Protein AF-A0A8J9RQN8-F1 (afdb_monomer)

Secondary structure (DSSP, 8-state):
-PPP--GGG-GGGHHHHHHHHHHHHHTTTGGGGTTTHHHHHHHHHHHHHHHHHHHHHHHHHHHHHHHHHHHHHHHHHHHHHHHHHHHHHHHHHHHHHHHT-

pLDDT: mean 91.81, std 8.59, range [55.53, 98.38]

Radius of gyration: 31.2 Å; Cα contacts (8 Å, |Δi|>4): 32; chains: 1; bounding box: 61×19×86 Å

Sequence (101 aa):
MHPPLHVSKHPYCKKEIEALIACHSEHALAKFIGKCNQQKWDLDACFKREKAMNRALNYAKAKEEQARFQRTLKLEQQQQQQQQQQQQQQQQQQQQQQQQQ

Mean predicted aligned error: 6.59 Å

Foldseek 3Di:
DDPQDDCVVQVQLNVLSVLLVVQCVVCVPCVVVCSSVVSVVSSVVSVVVVVVVVVVVVVVVVVVVVVVVVVVVVVVVVVVVVVVVVVVVVVVVVVVVVVVD

Solvent-accessible surface area (backbone atoms only — not comparable to full-atom values): 5679 Å² total; per-residue (Å²): 138,78,77,89,81,55,49,92,80,36,74,92,40,38,69,37,50,52,50,36,50,51,45,41,68,80,25,75,70,48,47,80,78,50,77,43,46,66,41,47,51,54,32,54,52,39,52,52,51,53,51,50,52,52,48,53,53,50,49,55,51,49,53,51,52,50,53,52,51,52,50,52,53,51,51,54,51,51,51,52,52,52,52,51,51,51,53,51,51,51,51,53,52,52,53,52,55,61,73,74,109

Structure (mmCIF, N/CA/C/O backbone):
data_AF-A0A8J9RQN8-F1
#
_entry.id   AF-A0A8J9RQN8-F1
#
loop_
_atom_site.group_PDB
_atom_site.id
_atom_site.type_symbol
_atom_site.label_atom_id
_atom_site.label_alt_id
_atom_site.label_comp_id
_atom_site.label_asym_id
_atom_site.label_entity_id
_atom_site.label_seq_id
_atom_site.pdbx_PDB_ins_code
_atom_site.Cartn_x
_atom_site.Cartn_y
_atom_site.Cartn_z
_atom_site.occupancy
_atom_site.B_iso_or_equiv
_atom_site.auth_seq_id
_atom_site.auth_comp_id
_atom_site.auth_asym_id
_atom_site.auth_atom_id
_atom_site.pdbx_PDB_model_num
ATOM 1 N N . MET A 1 1 ? 19.747 7.695 -17.993 1.00 55.53 1 MET A N 1
ATOM 2 C CA . MET A 1 1 ? 19.966 6.295 -17.569 1.00 55.53 1 MET A CA 1
ATOM 3 C C . MET A 1 1 ? 19.112 6.021 -16.340 1.00 55.53 1 MET A C 1
ATOM 5 O O . MET A 1 1 ? 19.130 6.852 -15.443 1.00 55.53 1 MET A O 1
ATOM 9 N N . HIS A 1 2 ? 18.318 4.944 -16.335 1.00 55.91 2 HIS A N 1
ATOM 10 C CA . HIS A 1 2 ? 17.524 4.512 -15.172 1.00 55.91 2 HIS A CA 1
ATOM 11 C C . HIS A 1 2 ? 18.343 3.520 -14.312 1.00 55.91 2 HIS A C 1
ATOM 13 O O . HIS A 1 2 ? 19.271 2.901 -14.839 1.00 55.91 2 HIS A O 1
ATOM 19 N N . PRO A 1 3 ? 18.021 3.336 -13.017 1.00 66.75 3 PRO A N 1
ATOM 20 C CA . PRO A 1 3 ? 18.612 2.283 -12.183 1.00 66.75 3 PRO A CA 1
ATOM 21 C C . PRO A 1 3 ? 18.346 0.879 -12.756 1.00 66.75 3 PRO A C 1
ATOM 23 O O . PRO A 1 3 ? 17.402 0.730 -13.532 1.00 66.75 3 PRO A O 1
ATOM 26 N N . PRO A 1 4 ? 19.112 -0.162 -12.380 1.00 65.94 4 PRO A N 1
ATOM 27 C CA . PRO A 1 4 ? 18.926 -1.516 -12.902 1.00 65.94 4 PRO A CA 1
ATOM 28 C C . PRO A 1 4 ? 17.466 -1.981 -12.804 1.00 65.94 4 PRO A C 1
ATOM 30 O O . PRO A 1 4 ? 16.863 -1.955 -11.728 1.00 65.94 4 PRO A O 1
ATOM 33 N N . LEU A 1 5 ? 16.893 -2.392 -13.938 1.00 76.06 5 LEU A N 1
ATOM 34 C CA . LEU A 1 5 ? 15.523 -2.900 -14.007 1.00 76.06 5 LEU A CA 1
ATOM 35 C C . LEU A 1 5 ? 15.534 -4.347 -13.537 1.00 76.06 5 LEU A C 1
ATOM 37 O O . LEU A 1 5 ? 15.922 -5.253 -14.271 1.00 76.06 5 LEU A O 1
ATOM 41 N N . HIS A 1 6 ? 15.123 -4.571 -12.296 1.00 77.81 6 HIS A N 1
ATOM 42 C CA . HIS A 1 6 ? 14.961 -5.923 -11.789 1.00 77.81 6 HIS A CA 1
ATOM 43 C C . HIS A 1 6 ? 13.655 -6.510 -12.325 1.00 77.81 6 HIS A C 1
ATOM 45 O O . HIS A 1 6 ? 12.576 -6.154 -11.855 1.00 77.81 6 HIS A O 1
ATOM 51 N N . VAL A 1 7 ? 13.756 -7.447 -13.273 1.00 80.38 7 VAL A N 1
ATOM 52 C CA . VAL A 1 7 ? 12.607 -8.181 -13.840 1.00 80.38 7 VAL A CA 1
ATOM 53 C C . VAL A 1 7 ? 11.737 -8.800 -12.739 1.00 80.38 7 VAL A C 1
ATOM 55 O O . VAL A 1 7 ? 10.514 -8.768 -12.826 1.00 80.38 7 VAL A O 1
ATOM 58 N N . SER A 1 8 ? 12.345 -9.262 -11.640 1.00 81.44 8 SER A N 1
ATOM 59 C CA . SER A 1 8 ? 11.636 -9.820 -10.479 1.00 81.44 8 SER A CA 1
ATOM 60 C C . SER A 1 8 ? 10.663 -8.844 -9.804 1.00 81.44 8 SER A C 1
ATOM 62 O O . SER A 1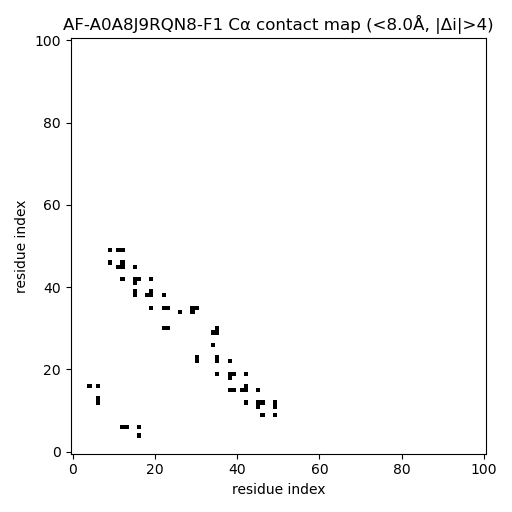 8 ? 9.776 -9.276 -9.076 1.00 81.44 8 SER A O 1
ATOM 64 N N . LYS A 1 9 ? 10.835 -7.530 -9.995 1.00 84.62 9 LYS A N 1
ATOM 65 C CA . LYS A 1 9 ? 9.955 -6.487 -9.443 1.00 84.62 9 LYS A CA 1
ATOM 66 C C . LYS A 1 9 ? 8.852 -6.059 -10.410 1.00 84.62 9 LYS A C 1
ATOM 68 O O . LYS A 1 9 ? 7.886 -5.451 -9.963 1.00 84.62 9 LYS A O 1
ATOM 73 N N . HIS A 1 10 ? 8.997 -6.394 -11.690 1.00 88.62 10 HIS A N 1
ATOM 74 C CA . HIS A 1 10 ? 8.130 -5.949 -12.776 1.00 88.62 10 HIS A CA 1
ATOM 75 C C . HIS A 1 10 ? 7.742 -7.129 -13.681 1.00 88.62 10 HIS A C 1
ATOM 77 O O . HIS A 1 10 ? 8.094 -7.146 -14.866 1.00 88.62 10 HIS A O 1
ATOM 83 N N . PRO A 1 11 ? 7.057 -8.156 -13.141 1.00 86.25 11 PRO A N 1
ATOM 84 C CA . PRO A 1 11 ? 6.770 -9.382 -13.884 1.00 86.25 11 PRO A CA 1
ATOM 85 C C . PRO A 1 11 ? 5.930 -9.125 -15.145 1.00 86.25 11 PRO A C 1
ATOM 87 O O . PRO A 1 11 ? 6.079 -9.845 -16.129 1.00 86.25 11 PRO A O 1
ATOM 90 N N . TYR A 1 12 ? 5.101 -8.075 -15.148 1.00 89.19 12 TYR A N 1
ATOM 91 C CA . TYR A 1 12 ? 4.245 -7.716 -16.282 1.00 89.19 12 TYR A CA 1
ATOM 92 C C . TYR A 1 12 ? 4.980 -6.982 -17.406 1.00 89.19 12 TYR A C 1
ATOM 94 O O . TYR A 1 12 ? 4.485 -6.963 -18.527 1.00 89.19 12 TYR A O 1
ATOM 102 N N . CYS A 1 13 ? 6.152 -6.410 -17.120 1.00 93.88 13 CYS A N 1
ATOM 103 C CA . CYS A 1 13 ? 6.946 -5.640 -18.081 1.00 93.88 13 CYS A CA 1
ATOM 104 C C . CYS A 1 13 ? 8.249 -6.345 -18.472 1.00 93.88 13 CYS A C 1
ATOM 106 O O . CYS A 1 13 ? 9.179 -5.714 -18.973 1.00 93.88 13 CYS A O 1
ATOM 108 N N . LYS A 1 14 ? 8.352 -7.659 -18.218 1.00 93.56 14 LYS A N 1
ATOM 109 C CA . LYS A 1 14 ? 9.553 -8.456 -18.505 1.00 93.56 14 LYS A CA 1
ATOM 110 C C . LYS A 1 14 ? 10.016 -8.292 -19.955 1.00 93.56 14 LYS A C 1
ATOM 112 O O . LYS A 1 14 ? 11.198 -8.063 -20.189 1.00 93.56 14 LYS A O 1
ATOM 117 N N . LYS A 1 15 ? 9.085 -8.366 -20.908 1.00 93.88 15 LYS A N 1
ATOM 118 C CA . LYS A 1 15 ? 9.378 -8.289 -22.344 1.00 93.88 15 LYS A CA 1
ATOM 119 C C . LYS A 1 15 ? 9.987 -6.936 -22.726 1.00 93.88 15 LYS A C 1
ATOM 121 O O . LYS A 1 15 ? 10.967 -6.884 -23.460 1.00 93.88 15 LYS A O 1
ATOM 126 N N . GLU A 1 16 ? 9.427 -5.845 -22.216 1.00 94.25 16 GLU A N 1
ATOM 127 C CA . GLU A 1 16 ? 9.888 -4.482 -22.477 1.00 94.25 16 GLU A CA 1
ATOM 128 C C . GLU A 1 16 ? 11.248 -4.216 -21.816 1.00 94.25 16 GLU A C 1
ATOM 130 O O . GLU A 1 16 ? 12.106 -3.554 -22.402 1.00 94.25 16 GLU A O 1
ATOM 135 N N . ILE A 1 17 ? 11.475 -4.777 -20.621 1.00 92.75 17 ILE A N 1
ATOM 136 C CA . ILE A 1 17 ? 12.769 -4.717 -19.929 1.00 92.75 17 ILE A CA 1
ATOM 137 C C . ILE A 1 17 ? 13.841 -5.442 -20.749 1.00 92.75 17 ILE A C 1
ATOM 139 O O . ILE A 1 17 ? 14.903 -4.874 -21.004 1.00 92.75 17 ILE A O 1
ATOM 143 N N . GLU A 1 18 ? 13.566 -6.672 -21.187 1.00 92.62 18 GLU A N 1
ATOM 144 C CA . GLU A 1 18 ? 14.485 -7.468 -22.006 1.00 92.62 18 GLU A CA 1
ATOM 145 C C . GLU A 1 18 ? 14.796 -6.774 -23.340 1.00 92.62 18 GLU A C 1
ATOM 147 O O . GLU A 1 18 ? 15.960 -6.709 -23.732 1.00 92.62 18 GLU A O 1
ATOM 152 N N . ALA A 1 19 ? 13.796 -6.170 -23.992 1.00 92.75 19 ALA A N 1
ATOM 153 C CA . ALA A 1 19 ? 13.984 -5.428 -25.239 1.00 92.75 19 ALA A CA 1
ATOM 154 C C . ALA A 1 19 ? 14.900 -4.202 -25.068 1.00 92.75 19 ALA A C 1
ATOM 156 O O . ALA A 1 19 ? 15.764 -3.940 -25.910 1.00 92.75 19 ALA A O 1
ATOM 157 N N . LEU A 1 20 ? 14.746 -3.455 -23.970 1.00 91.56 20 LEU A N 1
ATOM 158 C CA . LEU A 1 20 ? 15.606 -2.309 -23.683 1.00 91.56 20 LEU A CA 1
ATOM 159 C C . LEU A 1 20 ? 17.033 -2.742 -23.314 1.00 91.56 20 LEU A C 1
ATOM 161 O O . LEU A 1 20 ? 17.996 -2.111 -23.754 1.00 91.56 20 LEU A O 1
ATOM 165 N N . ILE A 1 21 ? 17.180 -3.829 -22.547 1.00 90.69 21 ILE A N 1
ATOM 166 C CA . ILE A 1 21 ? 18.490 -4.405 -22.212 1.00 90.69 21 ILE A CA 1
ATOM 167 C C . ILE A 1 21 ? 19.202 -4.874 -23.483 1.00 90.69 21 ILE A C 1
ATOM 169 O O . ILE A 1 21 ? 20.362 -4.519 -23.675 1.00 90.69 21 ILE A O 1
ATOM 173 N N . ALA A 1 22 ? 18.516 -5.597 -24.372 1.00 91.69 22 ALA A N 1
ATOM 174 C CA . ALA A 1 22 ? 19.076 -6.044 -25.645 1.00 91.69 22 ALA A CA 1
ATOM 175 C C . ALA A 1 22 ? 19.583 -4.858 -26.483 1.00 91.69 22 ALA A C 1
ATOM 177 O O . ALA A 1 22 ? 20.751 -4.836 -26.873 1.00 91.69 22 ALA A O 1
ATOM 178 N N . CYS A 1 23 ? 18.769 -3.805 -26.637 1.00 92.00 23 CYS A N 1
ATOM 179 C CA . CYS A 1 23 ? 19.177 -2.603 -27.370 1.00 92.00 23 CYS A CA 1
ATOM 180 C C . CYS A 1 23 ? 20.404 -1.920 -26.741 1.00 92.00 23 CYS A C 1
ATOM 182 O O . CYS A 1 23 ? 21.322 -1.498 -27.441 1.00 92.00 23 CYS A O 1
ATOM 184 N N . HIS A 1 24 ? 20.464 -1.823 -25.410 1.00 90.81 24 HIS A N 1
ATOM 185 C CA . HIS A 1 24 ? 21.618 -1.242 -24.720 1.00 90.81 24 HIS A CA 1
ATOM 186 C C . HIS A 1 24 ? 22.896 -2.083 -24.841 1.00 90.81 24 HIS A C 1
ATOM 188 O O . HIS A 1 24 ? 23.986 -1.500 -24.832 1.00 90.81 24 HIS A O 1
ATOM 194 N N . SER A 1 25 ? 22.771 -3.410 -24.933 1.00 89.94 25 SER A N 1
ATOM 195 C CA . SER A 1 25 ? 23.889 -4.342 -25.121 1.00 89.94 25 SER A CA 1
ATOM 196 C C . SER A 1 25 ? 24.459 -4.260 -26.538 1.00 89.94 25 SER A C 1
ATOM 198 O O . SER A 1 25 ? 25.673 -4.199 -26.705 1.00 89.94 25 SER A O 1
ATOM 200 N N . GLU A 1 26 ? 23.594 -4.175 -27.550 1.00 91.81 26 GLU A N 1
ATOM 201 C CA . GLU A 1 26 ? 23.987 -4.040 -28.962 1.00 91.81 26 GLU A CA 1
ATOM 202 C C . GLU A 1 26 ? 24.534 -2.642 -29.296 1.00 91.81 26 GLU A C 1
ATOM 204 O O . GLU A 1 26 ? 25.300 -2.457 -30.245 1.00 91.81 26 GLU A O 1
ATOM 209 N N . HIS A 1 27 ? 24.152 -1.628 -28.514 1.00 88.62 27 HIS A N 1
ATOM 210 C CA . HIS A 1 27 ? 24.443 -0.224 -28.796 1.00 88.62 27 HIS A CA 1
ATOM 211 C C . HIS A 1 27 ? 25.058 0.505 -27.596 1.00 88.62 27 HIS A C 1
ATOM 21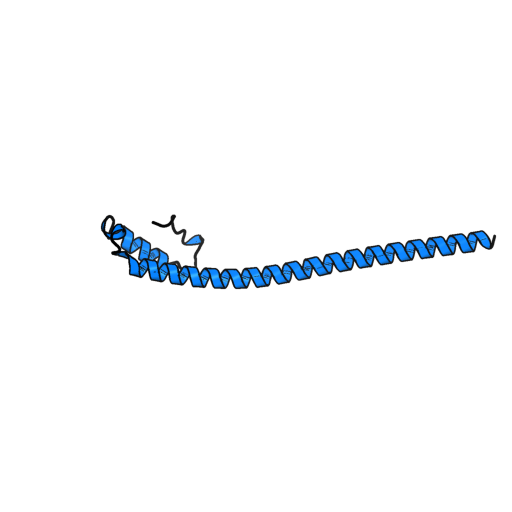3 O O . HIS A 1 27 ? 24.553 1.535 -27.144 1.00 88.62 27 HIS A O 1
ATOM 219 N N . ALA A 1 28 ? 26.195 0.008 -27.103 1.00 84.12 28 ALA A N 1
ATOM 220 C CA . ALA A 1 28 ? 26.852 0.520 -25.897 1.00 84.12 28 ALA A CA 1
ATOM 221 C C . ALA A 1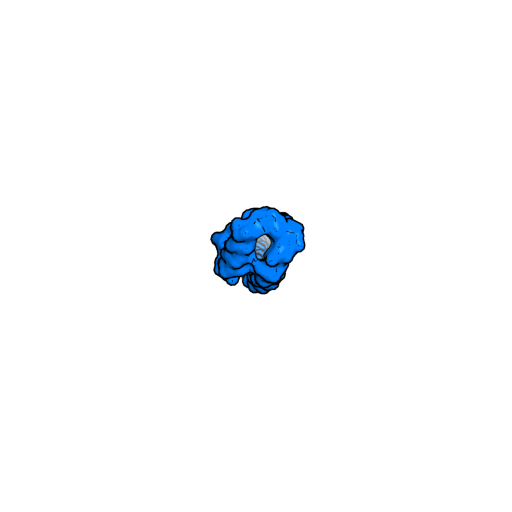 28 ? 27.119 2.042 -25.901 1.00 84.12 28 ALA A C 1
ATOM 223 O O . ALA A 1 28 ? 26.967 2.674 -24.857 1.00 84.12 28 ALA A O 1
ATOM 224 N N . LEU A 1 29 ? 27.468 2.638 -27.049 1.00 83.44 29 LEU A N 1
ATOM 225 C CA . LEU A 1 29 ? 27.644 4.093 -27.196 1.00 83.44 29 LEU A CA 1
ATOM 226 C C . LEU A 1 29 ? 26.379 4.780 -27.735 1.00 83.44 29 LEU A C 1
ATOM 228 O O . LEU A 1 29 ? 25.979 5.834 -27.240 1.00 83.44 29 LEU A O 1
ATOM 232 N N . ALA A 1 30 ? 25.697 4.167 -28.709 1.00 83.50 30 ALA A N 1
ATOM 233 C CA . ALA A 1 30 ? 24.549 4.795 -29.363 1.00 83.50 30 ALA A CA 1
ATOM 234 C C . ALA A 1 30 ? 23.275 4.840 -28.486 1.00 83.50 30 ALA A C 1
ATOM 236 O O . ALA A 1 30 ? 22.353 5.615 -28.754 1.00 83.50 30 ALA A O 1
ATOM 237 N N . LYS A 1 31 ? 23.233 4.088 -27.378 1.00 76.75 31 LYS A N 1
ATOM 238 C CA . LYS A 1 31 ? 22.173 4.201 -26.363 1.00 76.75 31 LYS A CA 1
ATOM 239 C C . LYS A 1 31 ? 22.067 5.599 -25.745 1.00 76.75 31 LYS A C 1
ATOM 241 O O . LYS A 1 31 ? 20.982 5.995 -25.334 1.00 76.75 31 LYS A O 1
ATOM 246 N N . PHE A 1 32 ? 23.162 6.362 -25.705 1.00 80.06 32 PHE A N 1
ATOM 247 C CA . PHE A 1 32 ? 23.180 7.710 -25.124 1.00 80.06 32 PHE A CA 1
ATOM 248 C C . PHE A 1 32 ? 22.680 8.799 -26.081 1.00 80.06 32 PHE A C 1
ATOM 250 O O . PHE A 1 32 ? 22.265 9.857 -25.623 1.00 80.06 32 PHE A O 1
ATOM 257 N N . ILE A 1 33 ? 22.665 8.526 -27.389 1.00 84.69 33 ILE A N 1
ATOM 258 C CA . ILE A 1 33 ? 22.197 9.460 -28.429 1.00 84.69 33 ILE A CA 1
ATOM 259 C C . ILE A 1 33 ? 20.758 9.166 -28.886 1.00 84.69 33 ILE A C 1
ATOM 261 O O . ILE A 1 33 ? 20.294 9.723 -29.874 1.00 84.69 33 ILE A O 1
ATOM 265 N N . GLY A 1 34 ? 20.040 8.286 -28.176 1.00 85.50 34 GLY A N 1
ATOM 266 C CA . GLY A 1 34 ? 18.612 8.032 -28.401 1.00 85.50 34 GLY A CA 1
ATOM 267 C C . GLY A 1 34 ? 18.271 6.851 -29.316 1.00 85.50 34 GLY A C 1
ATOM 268 O O . GLY A 1 34 ? 17.097 6.652 -29.622 1.00 85.50 34 GLY A O 1
ATOM 269 N N . LYS A 1 35 ? 19.249 6.019 -29.711 1.00 90.25 35 LYS A N 1
ATOM 270 C CA . LYS A 1 35 ? 19.024 4.830 -30.565 1.00 90.25 35 LYS A CA 1
ATOM 271 C C . LYS A 1 35 ? 17.984 3.850 -29.994 1.00 90.25 35 LYS A C 1
ATOM 273 O O . LYS A 1 35 ? 17.309 3.179 -30.764 1.00 90.25 35 LYS A O 1
ATOM 278 N N . CYS A 1 36 ? 17.838 3.809 -28.668 1.00 91.88 36 CYS A N 1
ATOM 279 C CA . CYS A 1 36 ? 16.932 2.911 -27.943 1.00 91.88 36 CYS A CA 1
ATOM 280 C C . CYS A 1 36 ? 15.664 3.606 -27.400 1.00 91.88 36 CYS A C 1
ATOM 282 O O . CYS A 1 36 ? 15.040 3.117 -26.457 1.00 91.88 36 CYS A O 1
ATOM 284 N N . ASN A 1 37 ? 15.289 4.776 -27.938 1.00 91.31 37 ASN A N 1
ATOM 285 C CA . ASN A 1 37 ? 14.158 5.555 -27.416 1.00 91.31 37 ASN A CA 1
ATOM 286 C C . ASN A 1 37 ? 12.812 4.836 -27.552 1.00 91.31 37 ASN A C 1
ATOM 288 O O . ASN A 1 37 ? 11.983 4.962 -26.656 1.00 91.31 37 ASN A O 1
ATOM 292 N N . GLN A 1 38 ? 12.610 4.056 -28.615 1.00 93.62 38 GLN A N 1
ATOM 293 C CA . GLN A 1 38 ? 11.359 3.324 -28.810 1.00 93.62 38 GLN A CA 1
ATOM 294 C C . GLN A 1 38 ? 11.148 2.281 -27.705 1.00 93.62 38 GLN A C 1
ATOM 29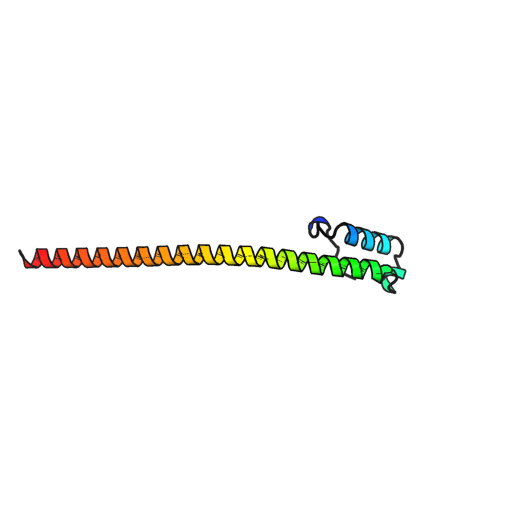6 O O . GLN A 1 38 ? 10.142 2.323 -27.004 1.00 93.62 38 GLN A O 1
ATOM 301 N N . GLN A 1 39 ? 12.149 1.428 -27.463 1.00 93.69 39 GLN A N 1
ATOM 302 C CA . GLN A 1 39 ? 12.122 0.421 -26.396 1.00 93.69 39 GLN A CA 1
ATOM 303 C C . GLN A 1 39 ? 11.946 1.077 -25.023 1.00 93.69 39 GLN A C 1
ATOM 305 O O . GLN A 1 39 ? 11.229 0.565 -24.164 1.00 93.69 39 GLN A O 1
ATOM 310 N N . LYS A 1 40 ? 12.571 2.244 -24.819 1.00 91.25 40 LYS A N 1
ATOM 311 C CA . LYS A 1 40 ? 12.394 3.030 -23.598 1.00 91.25 40 LYS A CA 1
ATOM 312 C C . LYS A 1 40 ? 10.944 3.503 -23.438 1.00 91.25 40 LYS A C 1
ATOM 314 O O . LYS A 1 40 ? 10.401 3.405 -22.342 1.00 91.25 40 LYS A O 1
ATOM 319 N N . TRP A 1 41 ? 10.319 4.035 -24.487 1.00 94.56 41 TRP A N 1
ATOM 320 C CA . TRP A 1 41 ? 8.934 4.510 -24.426 1.00 94.56 41 TRP A CA 1
ATOM 321 C C . TRP A 1 41 ? 7.940 3.375 -24.196 1.00 94.56 41 TRP A C 1
ATOM 323 O O . TRP A 1 41 ? 7.003 3.547 -23.414 1.00 94.56 41 TRP A O 1
ATOM 333 N N . ASP A 1 42 ? 8.174 2.216 -24.807 1.00 94.75 42 ASP A N 1
ATOM 334 C CA . ASP A 1 42 ? 7.349 1.024 -24.608 1.00 94.75 42 ASP A CA 1
ATOM 335 C C . ASP A 1 42 ? 7.431 0.537 -23.155 1.00 94.75 42 ASP A C 1
ATOM 337 O O . ASP A 1 42 ? 6.404 0.291 -22.512 1.00 94.75 42 ASP A O 1
ATOM 341 N N . LEU A 1 43 ? 8.641 0.512 -22.589 1.00 93.69 43 LEU A N 1
ATOM 342 C CA . LEU A 1 43 ? 8.854 0.213 -21.177 1.00 9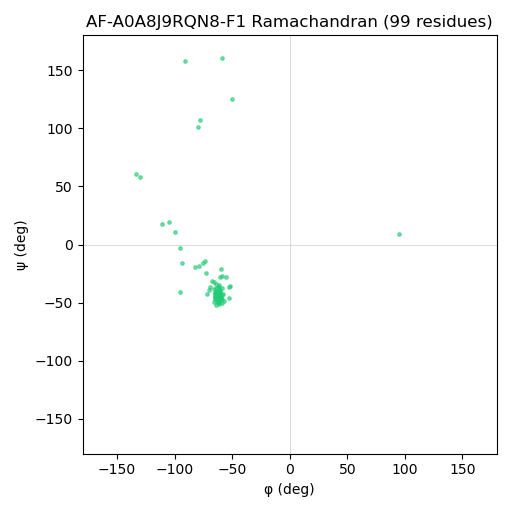3.69 43 LEU A CA 1
ATOM 343 C C . LEU A 1 43 ? 8.167 1.232 -20.257 1.00 93.69 43 LEU A C 1
ATOM 345 O O . LEU A 1 43 ? 7.465 0.844 -19.320 1.00 93.69 43 LEU A O 1
ATOM 349 N N . ASP A 1 44 ? 8.324 2.530 -20.527 1.00 93.75 44 ASP A N 1
ATOM 350 C CA . ASP A 1 44 ? 7.690 3.592 -19.740 1.00 93.75 44 ASP A CA 1
ATOM 351 C C . ASP A 1 44 ? 6.156 3.467 -19.773 1.00 93.75 44 ASP A C 1
ATOM 353 O O . ASP A 1 44 ? 5.482 3.677 -18.759 1.00 93.75 44 ASP A O 1
ATOM 357 N N . ALA A 1 45 ? 5.585 3.112 -20.928 1.00 95.44 45 ALA A N 1
ATOM 358 C CA . ALA A 1 45 ? 4.157 2.853 -21.069 1.00 95.44 45 ALA A CA 1
ATOM 359 C C . ALA A 1 45 ? 3.726 1.629 -20.250 1.00 95.44 45 ALA A C 1
ATOM 361 O O . ALA A 1 45 ? 2.694 1.684 -19.573 1.00 95.44 45 ALA A O 1
ATOM 362 N N . CYS A 1 46 ? 4.520 0.556 -20.255 1.00 95.44 46 CYS A N 1
ATOM 363 C CA . CYS A 1 46 ? 4.255 -0.618 -19.432 1.00 95.44 46 CYS A CA 1
ATOM 364 C C . CYS A 1 46 ? 4.276 -0.281 -17.933 1.00 95.44 46 CYS A C 1
ATOM 366 O O . CYS A 1 46 ? 3.298 -0.546 -17.234 1.00 95.44 46 CYS A O 1
ATOM 368 N N . PHE A 1 47 ? 5.309 0.413 -17.446 1.00 94.06 47 PHE A N 1
ATOM 369 C CA . PHE A 1 47 ? 5.402 0.814 -16.037 1.00 94.06 47 PHE A CA 1
ATOM 370 C C . PHE A 1 47 ? 4.278 1.741 -15.594 1.00 94.06 47 PHE A C 1
ATOM 372 O O . PHE A 1 47 ? 3.802 1.633 -14.464 1.00 94.06 47 PHE A O 1
ATOM 379 N N . LYS A 1 48 ? 3.798 2.632 -16.467 1.00 94.50 48 LYS A N 1
ATOM 380 C CA . LYS A 1 48 ? 2.615 3.450 -16.164 1.00 94.50 48 LYS A CA 1
ATOM 381 C C . LYS A 1 48 ? 1.373 2.583 -15.947 1.00 94.50 48 LYS A C 1
ATOM 383 O O . LYS A 1 48 ? 0.636 2.829 -14.991 1.00 94.50 48 LYS A O 1
ATOM 388 N N . ARG A 1 49 ? 1.156 1.568 -16.791 1.00 95.69 49 ARG A N 1
ATOM 389 C CA . ARG A 1 49 ? 0.030 0.626 -16.653 1.00 95.69 49 ARG A CA 1
ATOM 390 C C . ARG A 1 49 ? 0.164 -0.219 -15.391 1.00 95.69 49 ARG A C 1
ATOM 392 O O . ARG A 1 49 ? -0.763 -0.247 -14.587 1.00 95.69 49 ARG A O 1
ATOM 399 N N . GLU A 1 50 ? 1.327 -0.823 -15.166 1.00 94.62 50 GLU A N 1
ATOM 400 C CA . GLU A 1 50 ? 1.595 -1.637 -13.975 1.00 94.62 50 GLU A CA 1
ATOM 401 C C . GLU A 1 50 ? 1.415 -0.819 -12.686 1.00 94.62 50 GLU A C 1
ATOM 403 O O . GLU A 1 50 ? 0.748 -1.252 -11.744 1.00 94.62 50 GLU A O 1
ATOM 408 N N . LYS A 1 51 ? 1.916 0.422 -12.662 1.00 93.94 51 LYS A N 1
ATOM 409 C CA . LYS A 1 51 ? 1.718 1.341 -11.537 1.00 93.94 51 LYS A CA 1
ATOM 410 C C . LYS A 1 51 ? 0.241 1.659 -11.308 1.00 93.94 51 LYS A C 1
ATOM 412 O O . LYS A 1 51 ? -0.181 1.724 -10.155 1.00 93.94 51 LYS A O 1
ATOM 417 N N . ALA A 1 52 ? -0.542 1.860 -12.367 1.00 96.00 52 ALA A N 1
ATOM 418 C CA . ALA A 1 52 ? -1.977 2.108 -12.249 1.00 96.00 52 ALA A CA 1
ATOM 419 C C . ALA A 1 52 ? -2.721 0.890 -11.674 1.00 96.00 52 ALA A C 1
ATOM 421 O O . ALA A 1 52 ? -3.529 1.054 -10.758 1.00 96.00 52 ALA A O 1
ATOM 422 N N . MET A 1 53 ? -2.392 -0.320 -12.136 1.00 94.75 53 MET A N 1
ATOM 423 C CA . MET A 1 53 ? -2.958 -1.570 -11.613 1.00 94.75 53 MET A CA 1
ATOM 424 C C . MET A 1 53 ? -2.623 -1.756 -10.131 1.00 94.75 53 MET A C 1
ATOM 426 O O . MET A 1 53 ? -3.521 -1.923 -9.307 1.00 94.75 53 MET A O 1
ATOM 430 N N . ASN A 1 54 ? -1.347 -1.628 -9.765 1.00 94.31 54 ASN A N 1
ATOM 431 C CA . ASN A 1 54 ? -0.908 -1.748 -8.375 1.00 94.31 54 ASN A CA 1
ATOM 432 C C . ASN A 1 54 ? -1.552 -0.686 -7.478 1.00 94.31 54 ASN A C 1
ATOM 434 O O . ASN A 1 54 ? -1.920 -0.973 -6.341 1.00 94.31 54 ASN A O 1
ATOM 438 N N . ARG A 1 55 ? -1.744 0.539 -7.985 1.00 96.38 55 ARG A N 1
ATOM 439 C CA . ARG A 1 55 ? -2.447 1.597 -7.249 1.00 96.38 55 ARG A CA 1
ATOM 440 C C . ARG A 1 55 ? -3.900 1.221 -6.969 1.00 96.38 55 ARG A C 1
ATOM 442 O O . ARG A 1 55 ? -4.355 1.437 -5.850 1.00 96.38 55 ARG A O 1
ATOM 449 N N . ALA A 1 56 ? -4.606 0.660 -7.949 1.00 96.94 56 ALA A N 1
ATOM 450 C CA . ALA A 1 56 ? -5.983 0.209 -7.772 1.00 96.94 56 ALA A CA 1
ATOM 451 C C . ALA A 1 56 ? -6.083 -0.932 -6.745 1.00 96.94 56 ALA A C 1
ATOM 453 O O . ALA A 1 56 ? -6.921 -0.869 -5.845 1.00 96.94 56 ALA A O 1
ATOM 454 N N . LEU A 1 57 ? -5.184 -1.920 -6.820 1.00 96.56 57 LEU A N 1
ATOM 455 C CA . LEU A 1 57 ? -5.128 -3.035 -5.866 1.00 96.56 57 LEU A CA 1
ATOM 456 C C . LEU A 1 57 ? -4.829 -2.555 -4.440 1.00 96.56 57 LEU A C 1
ATOM 458 O O . LEU A 1 57 ? -5.539 -2.908 -3.499 1.00 96.56 57 LEU A O 1
ATOM 462 N N . ASN A 1 58 ? -3.822 -1.694 -4.282 1.00 97.19 58 ASN A N 1
ATOM 463 C CA . ASN A 1 58 ? -3.459 -1.135 -2.981 1.00 97.19 58 ASN A CA 1
ATOM 464 C C . ASN A 1 58 ? -4.582 -0.274 -2.401 1.00 97.19 58 ASN A C 1
ATOM 466 O O . ASN A 1 58 ? -4.820 -0.318 -1.199 1.00 97.19 58 ASN A O 1
ATOM 470 N N . TYR A 1 59 ? -5.294 0.484 -3.239 1.00 98.00 59 TYR A N 1
ATOM 471 C CA . TYR A 1 59 ? -6.437 1.277 -2.797 1.00 98.00 59 TYR A CA 1
ATOM 472 C C . TYR A 1 59 ? -7.586 0.396 -2.288 1.00 98.00 59 TYR A C 1
ATOM 474 O O . TYR A 1 59 ? -8.125 0.658 -1.212 1.00 98.00 59 TYR A O 1
ATOM 482 N N . ALA A 1 60 ? -7.929 -0.671 -3.016 1.00 98.00 60 ALA A N 1
ATOM 483 C CA . ALA A 1 60 ? -8.942 -1.630 -2.580 1.00 98.00 60 ALA A CA 1
ATOM 484 C C . ALA A 1 60 ? -8.561 -2.284 -1.242 1.00 98.00 60 ALA A C 1
ATOM 486 O O . ALA A 1 60 ? -9.368 -2.286 -0.311 1.00 98.00 60 ALA A O 1
ATOM 487 N N . LYS A 1 61 ? -7.311 -2.748 -1.117 1.00 98.19 61 LYS A N 1
ATOM 488 C CA . LYS A 1 61 ? -6.794 -3.345 0.119 1.00 98.19 61 LYS A CA 1
ATOM 489 C C . LYS A 1 61 ? -6.817 -2.359 1.290 1.00 98.19 61 LYS A C 1
ATOM 491 O O . LYS A 1 61 ? -7.297 -2.705 2.365 1.00 98.19 61 LYS A O 1
ATOM 496 N N . ALA A 1 62 ? -6.365 -1.124 1.074 1.00 98.19 62 ALA A N 1
ATOM 497 C CA . ALA A 1 62 ? -6.356 -0.089 2.105 1.00 98.19 62 ALA A CA 1
ATOM 498 C C . ALA A 1 62 ? -7.772 0.241 2.597 1.00 98.19 62 ALA A C 1
ATOM 500 O O . ALA A 1 62 ? -7.990 0.393 3.797 1.00 98.19 62 ALA A O 1
ATOM 501 N N . LYS A 1 63 ? -8.755 0.305 1.689 1.00 98.31 63 LYS A N 1
ATOM 502 C CA . LYS A 1 63 ? -10.162 0.527 2.048 1.00 98.31 63 LYS A CA 1
ATOM 503 C C . LYS A 1 63 ? -10.717 -0.621 2.893 1.00 98.31 63 LYS A C 1
ATOM 505 O O . LYS A 1 63 ? -11.437 -0.376 3.859 1.00 98.31 63 LYS A O 1
ATOM 510 N N . GLU A 1 64 ? -10.382 -1.859 2.541 1.00 98.25 64 GLU A N 1
ATOM 511 C CA . GLU A 1 64 ? -10.787 -3.041 3.303 1.00 98.25 64 GLU A CA 1
ATOM 512 C C . GLU A 1 64 ? -10.159 -3.047 4.706 1.00 98.25 64 GLU A C 1
ATOM 514 O O . GLU A 1 64 ? -10.860 -3.216 5.703 1.00 98.25 64 GLU A O 1
ATOM 519 N N . GLU A 1 65 ? -8.854 -2.788 4.798 1.00 98.00 65 GLU A N 1
ATOM 520 C CA . GLU A 1 65 ? -8.118 -2.680 6.063 1.00 98.00 65 GLU A CA 1
ATOM 521 C C . GLU A 1 65 ? -8.682 -1.576 6.958 1.00 98.00 65 GLU A C 1
ATOM 523 O O . GLU A 1 65 ? -8.948 -1.812 8.138 1.00 98.00 65 GLU A O 1
ATOM 528 N N . GLN A 1 66 ? -8.950 -0.400 6.390 1.00 98.19 66 GLN A N 1
ATOM 529 C CA . GLN A 1 66 ? -9.559 0.715 7.106 1.00 98.19 66 GLN A CA 1
ATOM 530 C C . GLN A 1 66 ? -10.954 0.357 7.633 1.00 98.19 66 GLN A C 1
ATOM 532 O O . GLN A 1 66 ? -11.273 0.669 8.781 1.00 98.19 66 GLN A O 1
ATOM 537 N N . ALA A 1 67 ? -11.781 -0.323 6.833 1.00 98.31 67 ALA A N 1
ATOM 538 C CA . ALA A 1 67 ? -13.108 -0.758 7.259 1.00 98.31 67 ALA A CA 1
ATOM 539 C C . ALA A 1 67 ? -13.040 -1.787 8.400 1.00 98.31 67 ALA A C 1
ATOM 541 O O . ALA A 1 67 ? -13.802 -1.680 9.365 1.00 98.31 67 ALA A O 1
ATOM 542 N N . ARG A 1 68 ? -12.107 -2.749 8.329 1.00 98.25 68 ARG A N 1
ATOM 543 C CA . ARG A 1 68 ? -11.872 -3.718 9.413 1.00 98.25 68 ARG A CA 1
ATOM 544 C C . ARG A 1 68 ? -11.446 -3.014 10.695 1.00 98.25 68 ARG A C 1
ATOM 546 O O . ARG A 1 68 ? -12.061 -3.235 11.732 1.00 98.25 68 ARG A O 1
ATOM 553 N N . PHE A 1 69 ? -10.466 -2.119 10.605 1.00 98.31 69 PHE A N 1
ATOM 554 C CA . PHE A 1 69 ? -9.972 -1.361 11.751 1.00 98.31 69 PHE A CA 1
ATOM 555 C C . PHE A 1 69 ? -11.079 -0.528 12.413 1.00 98.31 69 PHE A C 1
ATOM 557 O O . PHE A 1 69 ? -11.283 -0.610 13.621 1.00 98.31 69 PHE A O 1
ATOM 564 N N . GLN A 1 70 ? -11.867 0.205 11.622 1.00 98.25 70 GLN A N 1
ATOM 565 C CA . GLN A 1 70 ? -12.993 0.988 12.141 1.00 98.25 70 GLN A CA 1
ATOM 566 C C . GLN A 1 70 ? -14.071 0.121 12.796 1.00 98.25 70 GLN A C 1
ATOM 568 O O . GLN A 1 70 ? -14.672 0.543 13.784 1.00 98.25 70 GLN A O 1
ATOM 573 N N . ARG A 1 71 ? -14.345 -1.075 12.259 1.00 98.19 71 ARG A N 1
ATOM 574 C CA . ARG A 1 71 ? -15.286 -2.016 12.876 1.00 98.19 71 ARG A CA 1
ATOM 575 C C . ARG A 1 71 ? -14.767 -2.485 14.233 1.00 98.19 71 ARG A C 1
ATOM 577 O O . ARG A 1 71 ? -15.538 -2.448 15.185 1.00 98.19 71 ARG A O 1
ATOM 584 N N . THR A 1 72 ? -13.496 -2.872 14.329 1.00 98.31 72 THR A N 1
ATOM 585 C CA . THR A 1 72 ? -12.886 -3.288 15.600 1.00 98.31 72 THR A CA 1
ATOM 586 C C . THR A 1 72 ? -12.970 -2.176 16.639 1.00 98.31 72 THR A C 1
ATOM 588 O O . THR A 1 72 ? -13.528 -2.400 17.707 1.00 98.31 72 THR A O 1
ATOM 591 N N . LEU A 1 73 ? -12.553 -0.954 16.289 1.00 98.38 73 LEU A N 1
ATOM 592 C CA . LEU A 1 73 ? -12.622 0.190 17.203 1.00 98.38 73 LEU A CA 1
ATOM 593 C C . LEU A 1 73 ? -14.047 0.466 17.703 1.00 98.38 73 LEU A C 1
ATOM 595 O O . LEU A 1 73 ? -14.253 0.723 18.885 1.00 98.38 73 LEU A O 1
ATOM 599 N N . LYS A 1 74 ? -15.050 0.404 16.818 1.00 98.25 74 LYS A N 1
ATOM 600 C CA . LYS A 1 74 ? -16.455 0.604 17.207 1.00 98.25 74 LYS A CA 1
ATOM 601 C C . LYS A 1 74 ? -16.9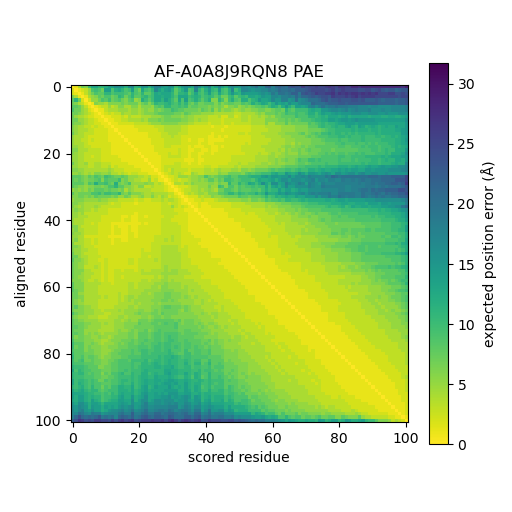48 -0.481 18.160 1.00 98.25 74 LYS A C 1
ATOM 603 O O . LYS A 1 74 ? -17.675 -0.164 19.096 1.00 98.25 74 LYS A O 1
ATOM 608 N N . LEU A 1 75 ? -16.574 -1.739 17.925 1.00 98.06 75 LEU A N 1
ATOM 609 C CA . LEU A 1 75 ? -16.946 -2.851 18.801 1.00 98.06 75 LEU A CA 1
ATOM 610 C C . LEU A 1 75 ? -16.309 -2.696 20.184 1.00 98.06 75 LEU A C 1
ATOM 612 O O . LEU A 1 75 ? -17.006 -2.831 21.184 1.00 98.06 75 LEU A O 1
ATOM 616 N N . GLU A 1 76 ? -15.025 -2.345 20.244 1.00 97.81 76 GLU A N 1
ATOM 617 C CA . GLU A 1 76 ? -14.323 -2.086 21.506 1.00 97.81 76 GLU A CA 1
ATOM 618 C C . GLU A 1 76 ? -14.969 -0.928 22.279 1.00 97.81 76 GLU A C 1
ATOM 620 O O . GLU A 1 76 ? -15.241 -1.052 23.472 1.00 97.81 76 GLU A O 1
ATOM 625 N N . GLN A 1 77 ? -15.304 0.171 21.595 1.00 97.94 77 GLN A N 1
ATOM 626 C CA . GLN A 1 77 ? -16.012 1.302 22.202 1.00 97.94 77 GLN A CA 1
ATOM 627 C C . GLN A 1 77 ? -17.390 0.901 22.746 1.00 97.94 77 GLN A C 1
ATOM 629 O O . GLN A 1 77 ? -17.744 1.277 23.862 1.00 97.94 77 GLN A O 1
ATOM 634 N N . GLN A 1 78 ? -18.165 0.119 21.989 1.00 97.69 78 GLN A N 1
ATOM 635 C CA . GLN A 1 78 ? -19.473 -0.371 22.432 1.00 97.69 78 GLN A CA 1
ATOM 636 C C . GLN A 1 78 ? -19.355 -1.297 23.646 1.00 97.69 78 GLN A C 1
ATOM 638 O O . GLN A 1 78 ? -20.133 -1.165 24.587 1.00 97.69 78 GLN A O 1
ATOM 643 N N . GLN A 1 79 ? -18.369 -2.195 23.657 1.00 97.81 79 GLN A N 1
ATOM 644 C CA . GLN A 1 79 ? -18.108 -3.080 24.792 1.00 97.81 79 GLN A CA 1
ATOM 645 C C . GLN A 1 79 ? -17.736 -2.287 26.047 1.00 97.81 79 GLN A C 1
ATOM 647 O O . GLN A 1 79 ? -18.290 -2.544 27.113 1.00 97.81 79 GLN A O 1
ATOM 652 N N . GLN A 1 80 ? -16.863 -1.284 25.923 1.00 97.62 80 GLN A N 1
ATOM 653 C CA . GLN A 1 80 ? -16.499 -0.411 27.042 1.00 97.62 80 GLN A CA 1
ATOM 654 C C . GLN A 1 80 ? -17.713 0.350 27.588 1.00 97.62 80 GLN A C 1
ATOM 656 O O . GLN 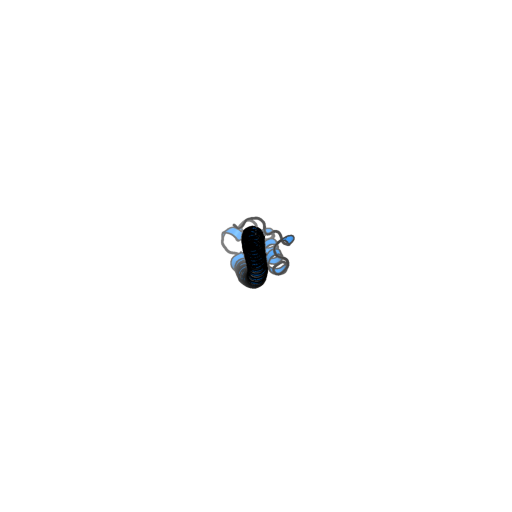A 1 80 ? -17.911 0.399 28.801 1.00 97.62 80 GLN A O 1
ATOM 661 N N . GLN A 1 81 ? -18.563 0.895 26.714 1.00 97.44 81 GLN A N 1
ATOM 662 C CA . GLN A 1 81 ? -19.791 1.581 27.130 1.00 97.44 81 GLN A CA 1
ATOM 663 C C . GLN A 1 81 ? -20.762 0.637 27.847 1.00 97.44 81 GLN A C 1
ATOM 665 O O . GLN A 1 81 ? -21.303 0.996 28.891 1.00 97.44 81 GLN A O 1
ATOM 670 N N . GLN A 1 82 ? -20.957 -0.580 27.331 1.00 97.62 82 GLN A N 1
ATOM 671 C CA . GLN A 1 82 ? -21.807 -1.587 27.971 1.00 97.62 82 GLN A CA 1
ATOM 672 C C . GLN A 1 82 ? -21.272 -1.984 29.350 1.00 97.62 82 GLN A C 1
ATOM 674 O O . GLN A 1 82 ? -22.042 -2.050 30.305 1.00 97.62 82 GLN A O 1
ATOM 679 N N . GLN A 1 83 ? -19.960 -2.191 29.480 1.00 97.56 83 GLN A N 1
ATOM 680 C CA . GLN A 1 83 ? -19.328 -2.499 30.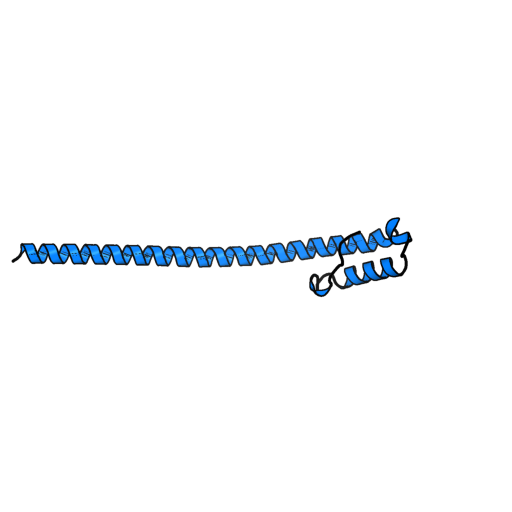765 1.00 97.56 83 GLN A CA 1
ATOM 681 C C . GLN A 1 83 ? -19.509 -1.357 31.772 1.00 97.56 83 GLN A C 1
ATOM 683 O O . GLN A 1 83 ? -19.879 -1.609 32.917 1.00 97.56 83 GLN A O 1
ATOM 688 N N . GLN A 1 84 ? -19.320 -0.104 31.350 1.00 97.69 84 GLN A N 1
ATOM 689 C CA . GLN A 1 84 ? -19.543 1.062 32.211 1.00 97.69 84 GLN A CA 1
ATOM 690 C C . GLN A 1 84 ? -21.004 1.170 32.665 1.00 97.69 84 GLN A C 1
ATOM 692 O O . GLN A 1 84 ? -21.262 1.397 33.845 1.00 97.69 84 GLN A O 1
ATOM 697 N N . GLN A 1 85 ? -21.965 0.959 31.761 1.00 97.56 85 GLN A N 1
ATOM 698 C CA . GLN A 1 85 ? -23.391 0.969 32.104 1.00 97.56 85 GLN A CA 1
ATOM 699 C C . GLN A 1 85 ? -23.749 -0.146 33.093 1.00 97.56 85 GLN A C 1
ATOM 701 O O . GLN A 1 85 ? -24.454 0.107 34.068 1.00 97.56 85 GLN A O 1
ATOM 706 N N . GLN A 1 86 ? -23.235 -1.361 32.883 1.00 97.69 86 GLN A N 1
ATOM 707 C CA . GLN A 1 86 ? -23.448 -2.482 33.802 1.00 97.69 86 GLN A CA 1
ATOM 708 C C . GLN A 1 86 ? -22.875 -2.189 35.192 1.00 97.69 86 GLN A C 1
ATOM 710 O O . GLN A 1 86 ? -23.549 -2.426 36.192 1.00 97.69 86 GLN A O 1
ATOM 715 N N . GLN A 1 87 ? -21.668 -1.621 35.268 1.00 97.62 87 GLN A N 1
ATOM 716 C CA . GLN A 1 87 ? -21.059 -1.222 36.540 1.00 97.62 87 GLN A CA 1
ATOM 717 C C . GLN A 1 87 ? -21.892 -0.156 37.262 1.00 97.62 87 GLN A C 1
ATOM 719 O O . GLN A 1 87 ? -22.138 -0.282 38.460 1.00 97.62 87 GLN A O 1
ATOM 724 N N . GLN A 1 88 ? -22.380 0.861 36.545 1.00 97.56 88 GLN A N 1
ATOM 725 C CA . GLN A 1 88 ? -23.241 1.897 37.126 1.00 97.56 88 GLN A CA 1
ATOM 726 C C . GLN A 1 88 ? -24.559 1.320 37.655 1.00 97.56 88 GLN A C 1
ATOM 728 O O . GLN A 1 88 ? -24.972 1.654 38.764 1.00 97.56 88 GLN A O 1
ATOM 733 N N . GLN A 1 89 ? -25.203 0.422 36.904 1.00 97.50 89 GLN A N 1
ATOM 734 C CA . GLN A 1 89 ? -26.436 -0.239 37.345 1.00 97.50 89 GLN A CA 1
ATOM 735 C C . GLN A 1 89 ? -26.211 -1.085 38.601 1.00 97.50 89 GLN A C 1
ATOM 737 O O . GLN A 1 89 ? -27.006 -1.011 39.537 1.00 97.50 89 GLN A O 1
ATOM 742 N N . GLN A 1 90 ? -25.115 -1.847 38.658 1.00 97.44 90 GLN A N 1
ATOM 743 C CA . GLN A 1 90 ? -24.761 -2.634 39.842 1.00 97.44 90 GLN A CA 1
ATOM 744 C C . GLN A 1 90 ? -24.529 -1.743 41.067 1.00 97.44 90 GLN A C 1
ATOM 746 O O . GLN A 1 90 ? -25.039 -2.044 42.144 1.00 97.44 90 GLN A O 1
ATOM 751 N N . GLN A 1 91 ? -23.820 -0.621 40.908 1.00 97.19 91 GLN A N 1
ATOM 752 C CA . GLN A 1 91 ? -23.610 0.343 41.992 1.00 97.19 91 GLN A CA 1
ATOM 753 C C . GLN A 1 91 ? -24.930 0.943 42.489 1.00 97.19 91 GLN A C 1
ATOM 755 O O . GLN A 1 91 ? -25.150 1.018 43.696 1.00 97.19 91 GLN A O 1
ATOM 760 N N . GLN A 1 92 ? -25.834 1.326 41.582 1.00 96.94 92 GLN A N 1
ATOM 761 C CA . GLN A 1 92 ? -27.153 1.850 41.951 1.00 96.94 92 GLN A CA 1
ATOM 762 C C . GLN A 1 92 ? -27.989 0.814 42.710 1.00 96.94 92 GLN A C 1
ATOM 764 O O . GLN A 1 92 ? -28.595 1.146 43.726 1.00 96.94 92 GLN A O 1
ATOM 769 N N . GLN A 1 93 ? -27.994 -0.444 42.261 1.00 96.69 93 GLN A N 1
ATOM 770 C CA . GLN A 1 93 ? -28.697 -1.528 42.953 1.00 96.69 93 GLN A CA 1
ATOM 771 C C . GLN A 1 93 ? -28.133 -1.764 44.359 1.00 96.69 93 GLN A C 1
ATOM 773 O O . GLN A 1 93 ? -28.903 -1.898 45.307 1.00 96.69 93 GLN A O 1
ATOM 778 N N . GLN A 1 94 ? -26.806 -1.765 44.516 1.00 96.19 94 GLN A N 1
ATOM 779 C CA . GLN A 1 94 ? -26.165 -1.893 45.829 1.00 96.19 94 GLN A CA 1
ATOM 780 C C . GLN A 1 94 ? -26.539 -0.735 46.762 1.00 96.19 94 GLN A C 1
ATOM 782 O O . GLN A 1 94 ? -26.873 -0.972 47.920 1.00 96.19 94 GLN A O 1
ATOM 787 N N . GLN A 1 95 ? -26.544 0.504 46.263 1.00 95.75 95 GLN A N 1
ATOM 788 C CA . GLN A 1 95 ? -26.968 1.670 47.046 1.00 95.75 95 GLN A CA 1
ATOM 789 C C . GLN A 1 95 ? -28.436 1.570 47.475 1.00 95.75 95 GLN A C 1
ATOM 791 O O . GLN A 1 95 ? -28.756 1.851 48.626 1.00 95.75 95 GLN A O 1
ATOM 796 N N . GLN A 1 96 ? -29.328 1.134 46.581 1.00 95.19 96 GLN A N 1
ATOM 797 C CA . GLN A 1 96 ? -30.742 0.933 46.912 1.00 95.19 96 GLN A CA 1
ATOM 798 C C . GLN A 1 96 ? -30.934 -0.152 47.977 1.00 95.19 96 GLN A C 1
ATOM 800 O O . GLN A 1 96 ? -31.737 0.032 48.885 1.00 95.19 96 GLN A O 1
ATOM 805 N N . GLN A 1 97 ? -30.183 -1.256 47.900 1.00 93.75 97 GLN A N 1
ATOM 806 C CA . GLN A 1 97 ? -30.221 -2.314 48.914 1.00 93.75 97 GLN A CA 1
ATOM 807 C C . GLN A 1 97 ? -29.733 -1.818 50.279 1.00 93.75 97 GLN A C 1
ATOM 809 O O . GLN A 1 97 ? -30.342 -2.150 51.290 1.00 93.75 97 GLN A O 1
ATOM 814 N N . GLN A 1 98 ? -28.678 -0.996 50.313 1.00 92.12 98 GLN A N 1
ATOM 815 C CA . GLN A 1 98 ? -28.175 -0.392 51.553 1.00 92.12 98 GLN A CA 1
ATOM 816 C C . GLN A 1 98 ? -29.172 0.585 52.184 1.00 92.12 98 GLN A C 1
ATOM 818 O O . GLN A 1 98 ? -29.219 0.689 53.399 1.00 92.12 98 GLN A O 1
ATOM 823 N N . GLN A 1 99 ? -29.974 1.292 51.383 1.00 89.38 99 GLN A N 1
ATOM 824 C CA . GLN A 1 99 ? -31.009 2.207 51.888 1.00 89.38 99 GLN A CA 1
ATOM 825 C C . GLN A 1 99 ? -32.254 1.489 52.433 1.00 89.38 99 GLN A C 1
ATOM 827 O O . GLN A 1 99 ? -33.072 2.118 53.098 1.00 89.38 99 GLN A O 1
ATOM 832 N N . GLN A 1 100 ? -32.431 0.204 52.114 1.00 82.88 100 GLN A N 1
ATOM 833 C CA . GLN A 1 100 ? -33.562 -0.615 52.567 1.00 82.88 100 GLN A CA 1
ATOM 834 C C . GLN A 1 100 ? -33.252 -1.439 53.830 1.00 82.88 100 GLN A C 1
ATOM 836 O O . GLN A 1 100 ? -34.145 -2.132 54.318 1.00 82.88 100 GLN A O 1
ATOM 841 N N . GLN A 1 101 ? -32.014 -1.389 54.335 1.00 71.25 101 GLN A N 1
ATOM 842 C CA . GLN A 1 101 ? -31.568 -2.023 55.584 1.00 71.25 101 GLN A CA 1
ATOM 843 C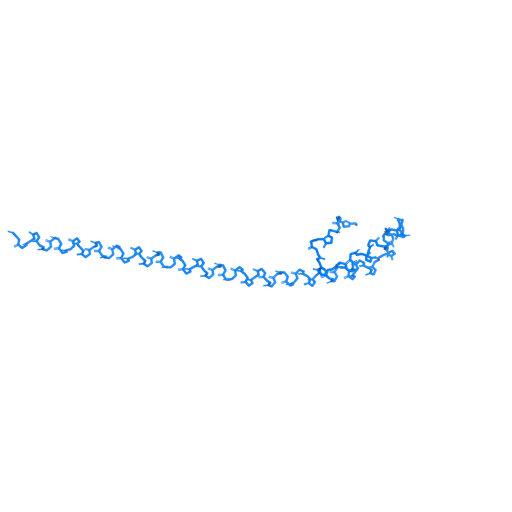 C . GLN A 1 101 ? -31.476 -0.989 56.705 1.00 71.25 101 GLN A C 1
ATOM 845 O O . GLN A 1 101 ? -31.794 -1.366 57.854 1.00 71.25 101 GLN A O 1
#